Protein AF-A0A852W231-F1 (afdb_monomer)

Structure (mmCIF, N/CA/C/O backbone):
data_AF-A0A852W231-F1
#
_entry.id   AF-A0A852W231-F1
#
loop_
_atom_site.group_PDB
_atom_site.id
_atom_site.type_symbol
_atom_site.label_atom_id
_atom_site.label_alt_id
_atom_site.label_comp_id
_atom_site.label_asym_id
_atom_site.label_entity_id
_atom_site.label_seq_id
_atom_site.pdbx_PDB_ins_code
_atom_site.Cartn_x
_atom_site.Cartn_y
_atom_site.Cartn_z
_atom_site.occupancy
_atom_site.B_iso_or_equiv
_atom_site.auth_seq_id
_atom_site.auth_comp_id
_atom_site.auth_asym_id
_atom_site.auth_atom_id
_atom_site.pdbx_PDB_model_num
ATOM 1 N N . MET A 1 1 ? -2.971 -4.650 -5.775 1.00 85.56 1 MET A N 1
ATOM 2 C CA . MET A 1 1 ? -1.592 -5.021 -6.151 1.00 85.56 1 MET A CA 1
ATOM 3 C C . MET A 1 1 ? -0.880 -3.765 -6.609 1.00 85.56 1 MET A C 1
ATOM 5 O O . MET A 1 1 ? -1.545 -2.924 -7.203 1.00 85.56 1 MET A O 1
ATOM 9 N N . VAL A 1 2 ? 0.403 -3.607 -6.284 1.00 91.44 2 VAL A N 1
ATOM 10 C CA . VAL A 1 2 ? 1.235 -2.490 -6.754 1.00 91.44 2 VAL A CA 1
ATOM 11 C C . VAL A 1 2 ? 2.369 -3.054 -7.603 1.00 91.44 2 VAL A C 1
ATOM 13 O O . VAL A 1 2 ? 2.968 -4.065 -7.239 1.00 91.44 2 VAL A O 1
ATOM 16 N N . GLU A 1 3 ? 2.651 -2.413 -8.732 1.00 93.38 3 GLU A N 1
ATOM 17 C CA . GLU A 1 3 ? 3.610 -2.889 -9.730 1.00 93.38 3 GLU A CA 1
ATOM 18 C C . GLU A 1 3 ? 4.567 -1.770 -10.146 1.00 93.38 3 GLU A C 1
ATOM 20 O O . GLU A 1 3 ? 4.213 -0.590 -10.090 1.00 93.38 3 GLU A O 1
ATOM 25 N N . GLY A 1 4 ? 5.769 -2.147 -10.590 1.00 94.31 4 GLY A N 1
ATOM 26 C CA . GLY A 1 4 ? 6.772 -1.201 -11.080 1.00 94.31 4 GLY A CA 1
ATOM 27 C C . GLY A 1 4 ? 7.524 -0.498 -9.953 1.00 94.31 4 GLY A C 1
ATOM 28 O O . GLY A 1 4 ? 7.857 -1.115 -8.940 1.00 94.31 4 GLY A O 1
ATOM 29 N N . ASP A 1 5 ? 7.822 0.784 -10.136 1.00 95.62 5 ASP A N 1
ATOM 30 C CA . ASP A 1 5 ? 8.637 1.552 -9.197 1.00 95.62 5 ASP A CA 1
ATOM 31 C C . ASP A 1 5 ? 7.774 2.426 -8.286 1.00 95.62 5 ASP A C 1
ATOM 33 O O . ASP A 1 5 ? 6.881 3.155 -8.723 1.00 95.62 5 ASP A O 1
ATOM 37 N N . LEU A 1 6 ? 8.069 2.369 -6.989 1.00 94.12 6 LEU A N 1
ATOM 38 C CA . LEU A 1 6 ? 7.489 3.218 -5.957 1.00 94.12 6 LEU A CA 1
ATOM 39 C C . LEU A 1 6 ? 8.482 4.323 -5.582 1.00 94.12 6 LEU A C 1
ATOM 41 O O . LEU A 1 6 ? 9.240 4.223 -4.609 1.00 94.12 6 LEU A O 1
ATOM 45 N N . ASP A 1 7 ? 8.476 5.392 -6.369 1.00 94.06 7 ASP A N 1
ATOM 46 C CA . AS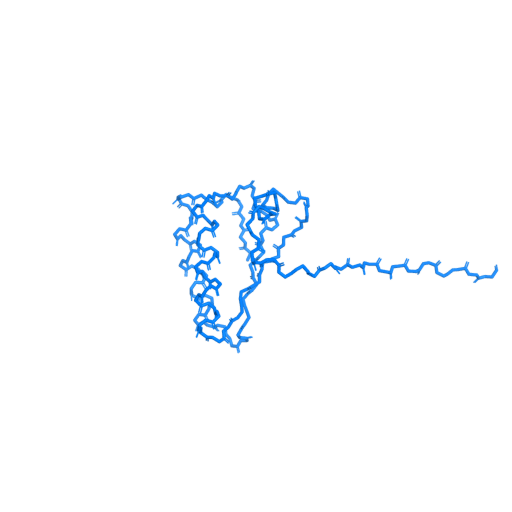P A 1 7 ? 9.334 6.564 -6.223 1.00 94.06 7 ASP A CA 1
ATOM 47 C C . ASP A 1 7 ? 8.526 7.851 -5.985 1.00 94.06 7 ASP A C 1
ATOM 49 O O . ASP A 1 7 ? 7.310 7.827 -5.797 1.00 94.06 7 ASP A O 1
ATOM 53 N N . VAL A 1 8 ? 9.210 8.995 -5.948 1.00 94.25 8 VAL A N 1
ATOM 54 C CA . VAL A 1 8 ? 8.584 10.302 -5.697 1.00 94.25 8 VAL A CA 1
ATOM 55 C C . VAL A 1 8 ? 7.527 10.688 -6.743 1.00 94.25 8 VAL A C 1
ATOM 57 O O . VAL A 1 8 ? 6.615 11.448 -6.433 1.00 94.25 8 VAL A O 1
ATOM 60 N N . SER A 1 9 ? 7.622 10.166 -7.967 1.00 96.06 9 SER A N 1
ATOM 61 C CA . SER A 1 9 ? 6.677 10.431 -9.053 1.00 96.06 9 SER A CA 1
ATOM 62 C C . SER A 1 9 ? 5.432 9.541 -8.992 1.00 96.06 9 SER A C 1
ATOM 64 O O . SER A 1 9 ? 4.363 9.964 -9.431 1.00 96.06 9 SER A O 1
ATOM 66 N N . THR A 1 10 ? 5.532 8.343 -8.405 1.00 95.25 10 THR A N 1
ATOM 67 C CA . THR A 1 10 ? 4.421 7.375 -8.338 1.00 95.25 10 THR A CA 1
ATOM 68 C C . THR A 1 10 ? 3.723 7.333 -6.977 1.00 95.25 10 THR A C 1
ATOM 70 O O . THR A 1 10 ? 2.549 6.957 -6.894 1.00 95.25 10 THR A O 1
ATOM 73 N N . VAL A 1 11 ? 4.392 7.774 -5.905 1.00 94.06 11 VAL A N 1
ATOM 74 C CA . VAL A 1 11 ? 3.898 7.665 -4.520 1.00 94.06 11 VAL A CA 1
ATOM 75 C C . VAL A 1 11 ? 2.547 8.355 -4.291 1.00 94.06 11 VAL A C 1
ATOM 77 O O . VAL A 1 11 ? 1.706 7.818 -3.575 1.00 94.06 11 VAL A O 1
ATOM 80 N N . VAL A 1 12 ? 2.281 9.491 -4.946 1.00 94.19 12 VAL A N 1
ATOM 81 C CA . VAL A 1 12 ? 1.021 10.248 -4.783 1.00 94.19 12 VAL A CA 1
ATOM 82 C C . VAL A 1 12 ? -0.184 9.475 -5.332 1.00 94.19 12 VAL A C 1
ATOM 84 O O . VAL A 1 12 ? -1.255 9.443 -4.717 1.00 94.19 12 VAL A O 1
ATOM 87 N N . ALA A 1 13 ? -0.018 8.813 -6.479 1.00 93.75 13 ALA A N 1
ATOM 88 C CA . ALA A 1 13 ? -1.075 7.997 -7.072 1.00 93.75 13 ALA A CA 1
ATOM 89 C C . ALA A 1 13 ? -1.391 6.776 -6.191 1.00 93.75 13 ALA A C 1
ATOM 91 O O . ALA A 1 13 ? -2.556 6.407 -6.002 1.00 93.75 13 ALA A O 1
ATOM 92 N N . VAL A 1 14 ? -0.352 6.184 -5.601 1.00 93.62 14 VAL A N 1
ATOM 93 C CA . VAL A 1 14 ? -0.479 5.042 -4.689 1.00 93.62 14 VAL A CA 1
ATOM 94 C C . VAL A 1 14 ? -1.155 5.457 -3.384 1.00 93.62 14 VAL A C 1
ATOM 96 O O . VAL A 1 14 ? -2.061 4.754 -2.944 1.00 93.62 14 VAL A O 1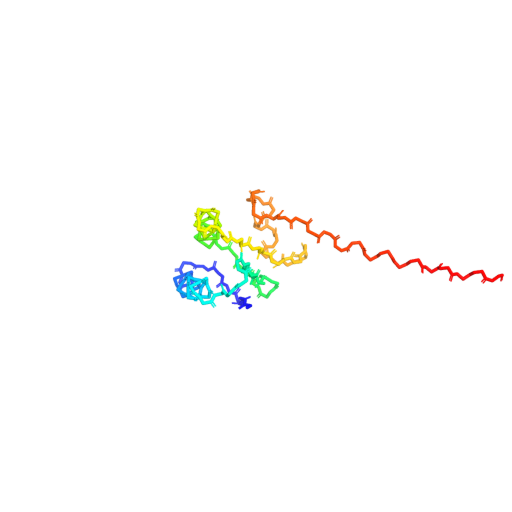
ATOM 99 N N . GLU A 1 15 ? -0.802 6.609 -2.803 1.00 93.50 15 GLU A N 1
ATOM 100 C CA . GLU A 1 15 ? -1.480 7.148 -1.614 1.00 93.50 15 GLU A CA 1
ATOM 101 C C . GLU A 1 15 ? -2.979 7.329 -1.865 1.00 93.50 15 GLU A C 1
ATOM 103 O O . GLU A 1 15 ? -3.806 6.845 -1.093 1.00 93.50 15 GLU A O 1
ATOM 108 N N . THR A 1 16 ? -3.333 7.969 -2.980 1.00 92.62 16 THR A N 1
ATOM 109 C CA . THR A 1 16 ? -4.732 8.226 -3.348 1.00 92.62 16 THR A CA 1
ATOM 110 C C . THR A 1 16 ? -5.526 6.924 -3.469 1.00 92.62 16 THR A C 1
ATOM 112 O O . THR A 1 16 ? -6.643 6.805 -2.956 1.00 92.62 16 THR A O 1
ATOM 115 N N . THR A 1 17 ? -4.927 5.921 -4.112 1.00 91.88 17 THR A N 1
ATOM 116 C CA . THR A 1 17 ? -5.536 4.598 -4.293 1.00 91.88 17 THR A CA 1
ATOM 117 C C . THR A 1 17 ? -5.693 3.876 -2.956 1.00 91.88 17 THR A C 1
ATOM 119 O O . THR A 1 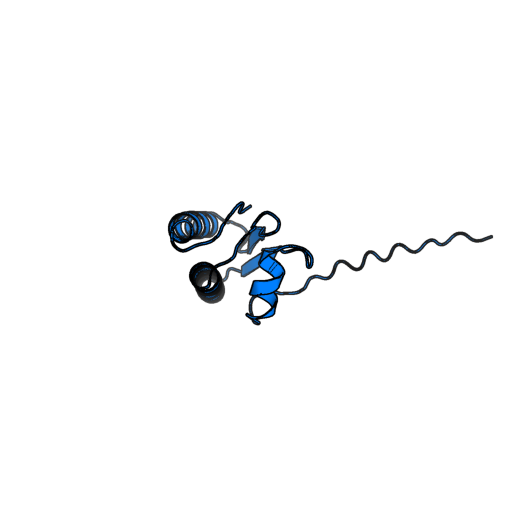17 ? -6.752 3.317 -2.673 1.00 91.88 17 THR A O 1
ATOM 122 N N . LEU A 1 18 ? -4.666 3.923 -2.106 1.00 89.31 18 LEU A N 1
ATOM 123 C CA . LEU A 1 18 ? -4.668 3.287 -0.793 1.00 89.31 18 LEU A CA 1
ATOM 124 C C . LEU A 1 18 ? -5.739 3.885 0.124 1.00 89.31 18 LEU A C 1
ATOM 126 O O . LEU A 1 18 ? -6.511 3.143 0.725 1.00 89.31 18 LEU A O 1
ATOM 130 N N . LEU A 1 19 ? -5.830 5.214 0.198 1.00 86.94 19 LEU A N 1
ATOM 131 C CA . LEU A 1 19 ? -6.837 5.903 1.010 1.00 86.94 19 LEU A CA 1
ATOM 132 C C . LEU A 1 19 ? -8.261 5.617 0.519 1.00 86.94 19 LEU A C 1
ATOM 134 O O . LEU A 1 19 ? -9.166 5.417 1.329 1.00 86.94 19 LEU A O 1
ATOM 138 N N . SER A 1 20 ? -8.454 5.529 -0.798 1.00 87.94 20 SER A N 1
ATOM 139 C CA . SER A 1 20 ? -9.746 5.166 -1.391 1.00 87.94 20 SER A CA 1
ATOM 140 C C . SER A 1 20 ? -10.142 3.720 -1.065 1.00 87.94 20 SER A C 1
ATOM 142 O O . SER A 1 20 ? -11.298 3.446 -0.733 1.00 87.94 20 SER A O 1
ATOM 144 N N . ALA A 1 21 ? -9.182 2.790 -1.101 1.00 85.56 21 ALA A N 1
ATOM 145 C CA . ALA A 1 21 ? -9.399 1.402 -0.699 1.00 85.56 21 ALA A CA 1
ATOM 146 C C . ALA A 1 21 ? -9.759 1.289 0.791 1.00 85.56 21 ALA A C 1
ATOM 148 O O . ALA A 1 21 ? -10.671 0.554 1.154 1.00 85.56 21 ALA A O 1
ATOM 149 N N . VAL A 1 22 ? -9.094 2.060 1.655 1.00 82.62 22 VAL A N 1
ATOM 150 C CA . VAL A 1 22 ? -9.406 2.122 3.091 1.00 82.62 22 VAL A CA 1
ATOM 151 C C . VAL A 1 22 ? -10.828 2.621 3.332 1.00 82.62 22 VAL A C 1
ATOM 153 O O . VAL A 1 22 ? -11.564 2.008 4.099 1.00 82.62 22 VAL A O 1
ATOM 156 N N . ALA A 1 23 ? -11.232 3.705 2.666 1.00 82.25 23 ALA A N 1
ATOM 157 C CA . ALA A 1 23 ? -12.555 4.301 2.853 1.00 82.25 23 ALA A CA 1
ATOM 158 C C . ALA A 1 23 ? -13.711 3.364 2.458 1.00 82.25 23 ALA A C 1
ATOM 160 O O . ALA A 1 23 ? -14.838 3.549 2.912 1.00 82.25 23 ALA A O 1
ATOM 161 N N . THR A 1 24 ? -13.441 2.369 1.611 1.00 81.94 24 THR A N 1
ATOM 162 C CA . THR A 1 24 ? -14.445 1.452 1.053 1.00 81.94 24 THR A CA 1
ATOM 163 C C . THR A 1 24 ? -14.359 0.029 1.616 1.00 81.94 24 THR A C 1
ATOM 165 O O . THR A 1 24 ? -15.246 -0.787 1.360 1.00 81.94 24 THR A O 1
ATOM 168 N N . ALA A 1 25 ? -13.328 -0.294 2.403 1.00 74.69 25 ALA A N 1
ATOM 169 C CA . ALA A 1 25 ? -13.115 -1.637 2.928 1.00 74.69 25 ALA A CA 1
ATOM 170 C C . ALA A 1 25 ? -14.064 -1.958 4.097 1.00 74.69 25 ALA A C 1
ATOM 172 O O . ALA A 1 25 ? -13.887 -1.478 5.213 1.00 74.69 25 ALA A O 1
ATOM 173 N N . ALA A 1 26 ? -15.010 -2.875 3.874 1.00 70.00 26 ALA A N 1
ATOM 174 C CA . ALA A 1 26 ? -15.905 -3.390 4.919 1.00 70.00 26 ALA A CA 1
ATOM 175 C C . ALA A 1 26 ? -15.191 -4.253 5.988 1.00 70.00 26 ALA A C 1
ATOM 177 O O . ALA A 1 26 ? -15.771 -4.562 7.024 1.00 70.00 26 ALA A O 1
ATOM 178 N N . GLY A 1 27 ? -13.948 -4.678 5.725 1.00 66.88 27 GLY A N 1
ATOM 179 C CA . GLY A 1 27 ? -13.243 -5.716 6.486 1.00 66.88 27 GLY A CA 1
ATOM 180 C C . GLY A 1 27 ? -12.142 -5.242 7.437 1.00 66.88 27 GLY A C 1
ATOM 181 O O . GLY A 1 27 ? -11.395 -6.085 7.921 1.00 66.88 27 GLY A O 1
ATOM 182 N N . HIS A 1 28 ? -11.987 -3.935 7.682 1.00 81.50 28 HIS A N 1
ATOM 183 C CA . HIS A 1 28 ? -10.935 -3.364 8.548 1.00 81.50 28 HIS A CA 1
ATOM 184 C C . HIS A 1 28 ? -9.498 -3.855 8.253 1.00 81.50 28 HIS A C 1
ATOM 186 O O . HIS A 1 28 ? -8.607 -3.680 9.079 1.00 81.50 28 HIS A O 1
ATOM 192 N N . LEU A 1 29 ? -9.239 -4.461 7.091 1.00 87.06 29 LE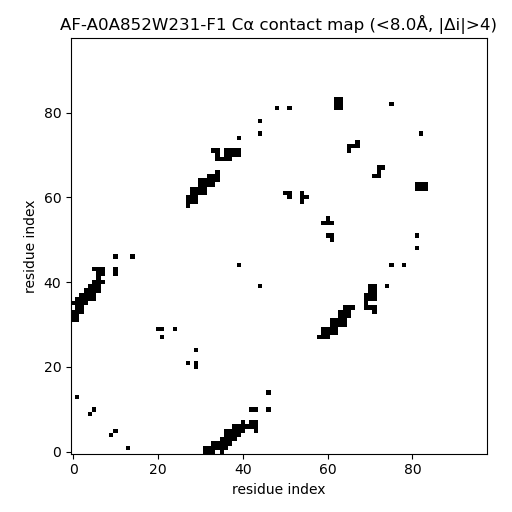U A N 1
ATOM 193 C CA . LEU A 1 29 ? -7.945 -5.009 6.697 1.00 87.06 29 LEU A CA 1
ATOM 194 C C . LEU A 1 29 ? -7.677 -4.671 5.233 1.00 87.06 29 LEU A C 1
ATOM 196 O O . LEU A 1 29 ? -8.452 -5.034 4.351 1.00 87.06 29 LEU A O 1
ATOM 200 N N . VAL A 1 30 ? -6.549 -4.016 4.983 1.00 87.94 30 VAL A N 1
ATOM 201 C CA . VAL A 1 30 ? -6.048 -3.702 3.647 1.00 87.94 30 VAL A CA 1
ATOM 202 C C . VAL A 1 30 ? -4.743 -4.455 3.426 1.00 87.94 30 VAL A C 1
ATOM 204 O O . VAL A 1 30 ? -3.805 -4.344 4.219 1.00 87.94 30 VAL A O 1
ATOM 207 N N . LEU A 1 31 ? -4.690 -5.233 2.345 1.00 89.50 31 LEU A N 1
ATOM 208 C CA . LEU A 1 31 ? -3.499 -5.961 1.917 1.00 89.50 31 LEU A CA 1
ATOM 209 C C . LEU A 1 31 ? -2.850 -5.224 0.745 1.00 89.50 31 LEU A C 1
ATOM 211 O O . LEU A 1 31 ? -3.495 -4.980 -0.276 1.00 89.50 31 LEU A O 1
ATOM 215 N N . VAL A 1 32 ? -1.567 -4.899 0.874 1.00 91.00 32 VAL A N 1
ATOM 216 C CA . VAL A 1 32 ? -0.767 -4.303 -0.200 1.00 91.00 32 VAL A CA 1
ATOM 217 C C . VAL A 1 32 ? 0.268 -5.319 -0.650 1.00 91.00 32 VAL A C 1
ATOM 219 O O . VAL A 1 32 ? 1.208 -5.625 0.078 1.00 91.00 32 VAL A O 1
ATOM 222 N N . ASP A 1 33 ? 0.077 -5.845 -1.855 1.00 92.06 33 ASP A N 1
ATOM 223 C CA . ASP A 1 33 ? 1.042 -6.728 -2.505 1.00 92.06 33 ASP A CA 1
ATOM 224 C C . ASP A 1 33 ? 2.133 -5.914 -3.204 1.00 92.06 33 ASP A C 1
ATOM 226 O O . ASP A 1 33 ? 1.830 -5.093 -4.076 1.00 92.06 33 ASP A O 1
ATOM 230 N N . LEU A 1 34 ? 3.377 -6.148 -2.781 1.00 92.81 34 LEU A N 1
ATOM 231 C CA . LEU A 1 34 ? 4.597 -5.494 -3.243 1.00 92.81 34 LEU A CA 1
ATOM 232 C C . LEU A 1 34 ? 5.511 -6.442 -4.039 1.00 92.81 34 LEU A C 1
ATOM 234 O O . LEU A 1 34 ? 6.640 -6.074 -4.354 1.00 92.81 34 LEU A O 1
ATOM 238 N N . ASN A 1 35 ? 5.068 -7.659 -4.364 1.00 92.56 35 ASN A N 1
ATOM 239 C CA . ASN A 1 35 ? 5.895 -8.656 -5.052 1.00 92.56 35 ASN A CA 1
ATOM 240 C C . ASN A 1 35 ? 6.356 -8.207 -6.443 1.00 92.56 35 ASN A C 1
ATOM 242 O O . ASN A 1 35 ? 7.454 -8.561 -6.872 1.00 92.56 35 ASN A O 1
ATOM 246 N N . ALA A 1 36 ? 5.538 -7.411 -7.131 1.00 94.12 36 ALA A N 1
ATOM 247 C CA . ALA A 1 36 ? 5.841 -6.870 -8.453 1.00 94.12 36 ALA A CA 1
ATOM 248 C C . ALA A 1 36 ? 6.574 -5.514 -8.409 1.00 94.12 36 ALA A C 1
ATOM 250 O O . ALA A 1 36 ? 6.898 -4.960 -9.464 1.00 94.12 36 ALA A O 1
ATOM 251 N N . VAL A 1 37 ? 6.865 -4.983 -7.215 1.00 94.50 37 VAL A N 1
ATOM 252 C CA . VAL A 1 37 ? 7.584 -3.716 -7.052 1.00 94.50 37 VAL A CA 1
ATOM 253 C C . VAL A 1 37 ? 9.085 -3.931 -7.245 1.00 94.50 37 VAL A C 1
ATOM 255 O O . VAL A 1 37 ? 9.716 -4.707 -6.521 1.00 94.50 37 VAL A O 1
ATOM 258 N N . GLN A 1 38 ? 9.667 -3.218 -8.209 1.00 93.38 38 GLN A N 1
ATOM 259 C CA . GLN A 1 38 ? 11.082 -3.341 -8.579 1.00 93.38 38 GLN A CA 1
ATOM 260 C C . GLN A 1 38 ? 11.976 -2.367 -7.805 1.00 93.38 38 GLN A C 1
ATOM 262 O O . GLN A 1 38 ? 13.137 -2.675 -7.520 1.00 93.38 38 GLN A O 1
ATOM 267 N N . PHE A 1 39 ? 11.418 -1.236 -7.378 1.00 92.44 39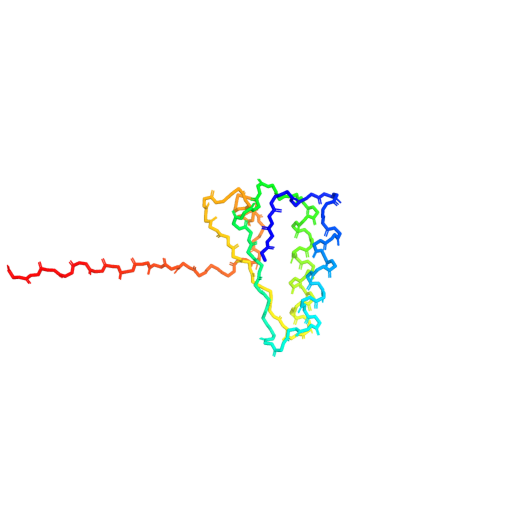 PHE A N 1
ATOM 268 C CA . PHE A 1 39 ? 12.109 -0.237 -6.577 1.00 92.44 39 PHE A CA 1
ATOM 269 C C . PHE A 1 39 ? 11.188 0.366 -5.515 1.00 92.44 39 PHE A C 1
ATOM 271 O O . PHE A 1 39 ? 10.038 0.697 -5.787 1.00 92.44 39 PHE A O 1
ATOM 278 N N . LEU A 1 40 ? 11.712 0.538 -4.297 1.00 92.69 40 LEU A N 1
ATOM 279 C CA . LEU A 1 40 ? 11.010 1.177 -3.184 1.00 92.69 40 LEU A CA 1
ATOM 280 C C . LEU A 1 40 ? 11.872 2.316 -2.630 1.00 92.69 40 LEU A C 1
ATOM 282 O O . LEU A 1 40 ? 12.885 2.072 -1.968 1.00 92.69 40 LEU A O 1
ATOM 286 N N . SER A 1 41 ? 11.463 3.552 -2.909 1.00 92.62 41 SER A N 1
ATOM 287 C CA . SER A 1 41 ? 12.104 4.770 -2.406 1.00 92.62 41 SER A CA 1
ATOM 288 C C . SER A 1 41 ? 11.825 5.016 -0.919 1.00 92.62 41 SER A C 1
ATOM 290 O O . SER A 1 41 ? 10.919 4.435 -0.320 1.00 92.62 41 SER A O 1
ATOM 292 N N . THR A 1 42 ? 12.565 5.948 -0.315 1.00 91.19 42 THR A N 1
ATOM 293 C CA . THR A 1 42 ? 12.299 6.424 1.052 1.00 91.19 42 THR A CA 1
ATOM 294 C C . THR A 1 42 ? 10.938 7.110 1.180 1.00 91.19 42 THR A C 1
ATOM 296 O O . THR A 1 42 ? 10.273 6.933 2.197 1.00 91.19 42 THR A O 1
ATOM 299 N N . SER A 1 43 ? 10.487 7.834 0.151 1.00 92.94 43 SER A N 1
ATOM 300 C CA . SER A 1 43 ? 9.153 8.447 0.113 1.00 92.94 43 SER A CA 1
ATOM 301 C C . SER A 1 43 ? 8.046 7.395 0.150 1.00 92.94 43 SER A C 1
ATOM 303 O O . SER A 1 43 ? 7.077 7.546 0.887 1.00 92.94 43 SER A O 1
ATOM 305 N N . ALA A 1 44 ? 8.213 6.293 -0.583 1.00 92.75 44 ALA A N 1
ATOM 306 C CA . ALA A 1 44 ? 7.260 5.190 -0.548 1.00 92.75 44 ALA A CA 1
ATOM 307 C C . ALA A 1 44 ? 7.243 4.475 0.809 1.00 92.75 44 ALA A C 1
ATOM 309 O O . ALA A 1 44 ? 6.180 4.131 1.316 1.00 92.75 44 ALA A O 1
ATOM 310 N N . VAL A 1 45 ? 8.407 4.295 1.437 1.00 91.06 45 VAL A N 1
ATOM 311 C CA . VAL A 1 45 ? 8.486 3.774 2.809 1.00 91.06 45 VAL A CA 1
ATOM 312 C C . VAL A 1 45 ? 7.742 4.684 3.792 1.00 91.06 45 VAL A C 1
ATOM 314 O O . VAL A 1 45 ? 6.974 4.179 4.609 1.00 91.06 45 VAL A O 1
ATOM 317 N N . ALA A 1 46 ? 7.949 6.002 3.713 1.00 91.19 46 ALA A N 1
ATOM 318 C CA . ALA A 1 46 ? 7.263 6.970 4.568 1.00 91.19 46 ALA A CA 1
ATOM 319 C C . ALA A 1 46 ? 5.740 6.891 4.394 1.00 91.19 46 ALA A C 1
ATOM 321 O O . ALA A 1 46 ? 5.025 6.772 5.384 1.00 91.19 46 ALA A O 1
ATOM 322 N N . LEU A 1 47 ? 5.259 6.818 3.148 1.00 91.50 47 LEU A N 1
ATOM 323 C CA . LEU A 1 47 ? 3.839 6.615 2.856 1.00 91.50 47 LEU A CA 1
ATOM 324 C C . LEU A 1 47 ? 3.279 5.358 3.541 1.00 91.50 47 LEU A C 1
ATOM 326 O O . LEU A 1 47 ? 2.207 5.409 4.141 1.00 91.50 47 LEU A O 1
ATOM 330 N N . LEU A 1 48 ? 3.977 4.221 3.451 1.00 90.44 48 LEU A N 1
ATOM 331 C CA . LEU A 1 48 ? 3.511 2.965 4.051 1.00 90.44 48 LEU A CA 1
ATOM 332 C C . LEU A 1 48 ? 3.469 3.037 5.586 1.00 90.44 48 LEU A C 1
ATOM 334 O O . LEU A 1 48 ? 2.553 2.483 6.196 1.00 90.44 48 LEU A O 1
ATOM 338 N N . LEU A 1 49 ? 4.430 3.729 6.207 1.00 88.69 49 LEU A N 1
ATOM 339 C CA . LEU A 1 49 ? 4.449 3.974 7.653 1.00 88.69 49 LEU A CA 1
ATOM 340 C C . LEU A 1 49 ? 3.294 4.884 8.081 1.00 88.69 49 LEU A C 1
ATOM 342 O O . LEU A 1 49 ? 2.587 4.564 9.035 1.00 88.69 49 LEU A O 1
ATOM 346 N N . ASP A 1 50 ? 3.063 5.974 7.351 1.00 89.75 50 ASP A N 1
ATOM 347 C CA . ASP A 1 50 ? 1.969 6.906 7.625 1.00 89.75 50 ASP A CA 1
ATOM 348 C C . ASP A 1 50 ? 0.607 6.233 7.450 1.00 89.75 50 ASP A C 1
ATOM 350 O O . ASP A 1 50 ? -0.302 6.419 8.263 1.00 89.75 50 ASP A O 1
ATOM 354 N N . ALA A 1 51 ? 0.463 5.403 6.417 1.00 89.00 51 ALA A N 1
ATOM 355 C CA . ALA A 1 51 ? -0.750 4.640 6.183 1.00 89.00 51 ALA A CA 1
ATOM 356 C C . ALA A 1 51 ? -1.020 3.631 7.306 1.00 89.00 51 ALA A C 1
ATOM 358 O O . ALA A 1 51 ? -2.157 3.531 7.756 1.00 89.00 51 ALA A O 1
ATOM 359 N N . GLU A 1 52 ? -0.008 2.919 7.809 1.00 87.44 52 GLU A N 1
ATOM 360 C CA . GLU A 1 52 ? -0.189 2.013 8.950 1.00 87.44 52 GLU A CA 1
ATOM 361 C C . GLU A 1 52 ? -0.491 2.764 10.251 1.00 87.44 52 GLU A C 1
ATOM 363 O O . GLU A 1 52 ? -1.358 2.339 11.017 1.00 87.44 52 GLU A O 1
ATOM 368 N N . ALA A 1 53 ? 0.135 3.919 10.481 1.00 87.00 53 ALA A N 1
ATOM 369 C CA . ALA A 1 53 ? -0.191 4.757 11.627 1.00 87.00 53 ALA A CA 1
ATOM 370 C C . ALA A 1 53 ? -1.655 5.224 11.568 1.00 87.00 53 ALA A C 1
ATOM 372 O O . ALA A 1 53 ? -2.377 5.117 12.564 1.00 87.00 53 ALA A O 1
ATOM 373 N N . ARG A 1 54 ? -2.125 5.682 10.398 1.00 86.00 54 ARG A N 1
ATOM 374 C CA . ARG A 1 54 ? -3.540 6.020 10.159 1.00 86.00 54 ARG A CA 1
ATOM 375 C C . ARG A 1 54 ? -4.444 4.798 10.349 1.00 86.00 54 ARG A C 1
ATOM 377 O O . ARG A 1 54 ? -5.518 4.942 10.931 1.00 86.00 54 ARG A O 1
ATOM 384 N N . ALA A 1 55 ? -3.987 3.611 9.946 1.00 85.00 55 ALA A N 1
ATOM 385 C CA . ALA A 1 55 ? -4.686 2.346 10.158 1.00 85.00 55 ALA A CA 1
ATOM 386 C C . ALA A 1 55 ? -4.985 2.090 11.619 1.00 85.00 55 ALA A C 1
ATOM 388 O O . ALA A 1 55 ? -6.142 1.967 12.028 1.00 85.00 55 ALA A O 1
ATOM 389 N N . ARG A 1 56 ? -3.922 2.118 12.415 1.00 83.56 56 ARG A N 1
ATOM 390 C CA . ARG A 1 56 ? -3.977 1.848 13.841 1.00 83.56 56 ARG A CA 1
ATOM 391 C C . ARG A 1 56 ? -4.910 2.810 14.574 1.00 83.56 56 ARG A C 1
ATOM 393 O O . ARG A 1 56 ? -5.654 2.378 15.447 1.00 83.56 56 ARG A O 1
ATOM 400 N N . HIS A 1 57 ? -4.903 4.090 14.197 1.00 85.25 57 HIS A N 1
ATOM 401 C CA . HIS A 1 57 ? -5.807 5.091 14.774 1.00 85.25 57 HIS A CA 1
ATOM 402 C C . HIS A 1 57 ? -7.258 4.927 14.304 1.00 85.25 57 HIS A C 1
ATOM 404 O O . HIS A 1 57 ? -8.179 5.215 15.062 1.00 85.25 57 HIS A O 1
ATOM 410 N N . GLY A 1 58 ? -7.472 4.465 13.071 1.00 83.50 58 GLY A N 1
ATOM 411 C CA . GLY A 1 58 ? -8.796 4.293 12.473 1.00 83.50 58 GLY A CA 1
ATOM 412 C C . GLY A 1 58 ? -9.469 2.949 12.758 1.00 83.50 58 GLY A C 1
ATOM 413 O O . GLY A 1 58 ? -10.543 2.697 12.218 1.00 83.50 58 GLY A O 1
ATOM 414 N N . GLY A 1 59 ? -8.852 2.068 13.552 1.00 84.75 59 GLY A N 1
ATOM 415 C CA . GLY A 1 59 ? -9.393 0.733 13.831 1.00 84.75 59 GLY A CA 1
ATOM 416 C C . GLY A 1 59 ? -9.339 -0.218 12.631 1.00 84.75 59 GLY A C 1
ATOM 417 O O . GLY A 1 59 ? -10.125 -1.161 12.560 1.00 84.75 59 GLY A O 1
ATOM 418 N N . TRP A 1 60 ? -8.434 0.021 11.680 1.00 87.12 60 TRP A N 1
ATOM 419 C CA . TRP A 1 60 ? -8.143 -0.892 10.577 1.00 87.12 60 TRP A CA 1
ATOM 420 C C . TRP A 1 60 ? -6.671 -1.316 10.590 1.00 87.12 60 TRP A C 1
ATOM 422 O O . TRP A 1 60 ? -5.838 -0.793 11.324 1.00 87.12 60 TRP A O 1
ATOM 432 N N . SER A 1 61 ? -6.349 -2.342 9.816 1.00 87.25 61 SER A N 1
ATOM 433 C CA . SER A 1 61 ? -5.020 -2.929 9.709 1.00 87.25 61 SER A CA 1
ATOM 434 C C . SER A 1 61 ? -4.515 -2.800 8.282 1.00 87.25 61 SER A C 1
ATOM 436 O O . SER A 1 61 ? -5.219 -3.144 7.336 1.00 87.25 61 SER A O 1
ATOM 438 N N . LEU A 1 62 ? -3.268 -2.366 8.128 1.00 87.44 62 LEU A N 1
ATOM 439 C CA . LEU A 1 62 ? -2.529 -2.457 6.875 1.00 87.44 62 LEU A CA 1
ATOM 440 C C . LEU A 1 62 ? -1.554 -3.631 6.971 1.00 87.44 62 LEU A C 1
ATOM 442 O O . LEU A 1 62 ? -0.835 -3.759 7.964 1.00 87.44 62 LEU A O 1
ATOM 446 N N . ARG A 1 63 ? -1.514 -4.497 5.958 1.00 88.75 63 ARG A N 1
ATOM 447 C CA . ARG A 1 63 ? -0.515 -5.569 5.862 1.00 88.75 63 ARG A CA 1
ATOM 448 C C . ARG A 1 63 ? 0.159 -5.539 4.507 1.00 88.75 63 ARG A 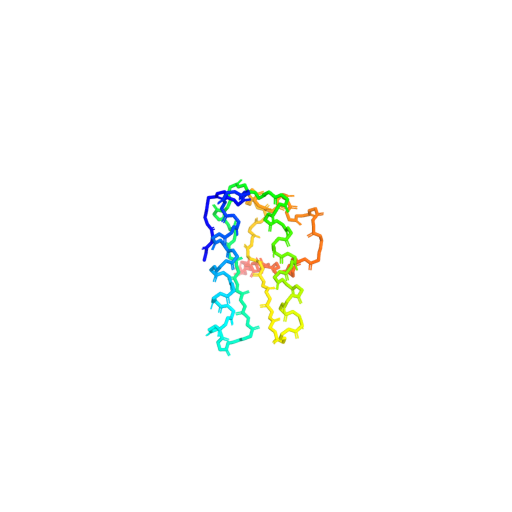C 1
ATOM 450 O O . ARG A 1 63 ? -0.493 -5.362 3.482 1.00 88.75 63 ARG A O 1
ATOM 457 N N . LEU A 1 64 ? 1.467 -5.748 4.528 1.00 88.94 64 LEU A N 1
ATOM 458 C CA . LEU A 1 64 ? 2.288 -5.820 3.331 1.00 88.94 64 LEU A CA 1
ATOM 459 C C . LEU A 1 64 ? 2.539 -7.288 2.989 1.00 88.94 64 LEU A C 1
ATOM 461 O O . LEU A 1 64 ? 2.968 -8.057 3.8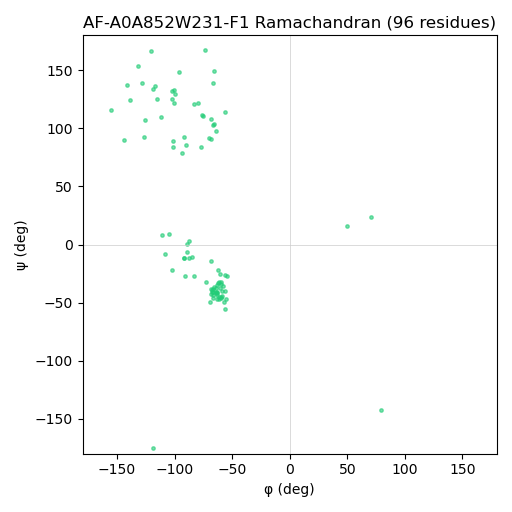51 1.00 88.94 64 LEU A O 1
ATOM 465 N N . ILE A 1 65 ? 2.287 -7.660 1.739 1.00 90.62 65 ILE A N 1
ATOM 466 C CA . ILE A 1 65 ? 2.669 -8.954 1.177 1.00 90.62 65 ILE A CA 1
ATOM 467 C C . ILE A 1 65 ? 3.935 -8.718 0.362 1.00 90.62 65 ILE A C 1
ATOM 469 O O . ILE A 1 65 ? 3.965 -7.871 -0.529 1.00 90.62 65 ILE A O 1
ATOM 473 N N . CYS A 1 66 ? 5.001 -9.427 0.720 1.00 89.06 66 CYS A N 1
ATOM 474 C CA . CYS A 1 66 ? 6.309 -9.255 0.110 1.00 89.06 66 CYS A CA 1
ATOM 475 C C . CYS A 1 66 ? 7.122 -10.546 0.265 1.00 89.06 66 CYS A C 1
ATOM 477 O O . CYS A 1 66 ? 7.436 -10.953 1.385 1.00 89.06 66 CYS A O 1
ATOM 479 N N . ASP A 1 67 ? 7.453 -11.187 -0.852 1.00 89.06 67 ASP A N 1
ATOM 480 C CA . ASP A 1 67 ? 8.351 -12.335 -0.920 1.00 89.06 67 ASP A CA 1
ATOM 481 C C . ASP A 1 67 ? 9.768 -11.889 -0.549 1.00 89.06 67 ASP A C 1
ATOM 483 O O . ASP A 1 67 ? 10.238 -10.830 -0.976 1.00 89.06 67 ASP A O 1
ATOM 487 N N . GLU A 1 68 ? 10.476 -12.713 0.221 1.00 84.31 68 GLU A N 1
ATOM 488 C CA . GLU A 1 68 ? 11.849 -12.460 0.651 1.00 84.31 68 GLU A CA 1
ATOM 489 C C . GLU A 1 68 ? 12.838 -12.188 -0.487 1.00 84.31 68 GLU A C 1
ATOM 491 O O . GLU A 1 68 ? 13.852 -11.520 -0.256 1.00 84.31 68 GLU A O 1
ATOM 496 N N . ARG A 1 69 ? 12.566 -12.718 -1.682 1.00 86.94 69 ARG A N 1
ATOM 497 C CA . ARG A 1 69 ? 13.386 -12.564 -2.888 1.00 86.94 69 ARG A CA 1
ATOM 498 C C . ARG A 1 69 ? 13.028 -11.321 -3.699 1.00 86.94 69 ARG A C 1
ATOM 500 O O . ARG A 1 69 ? 13.797 -10.964 -4.591 1.00 86.94 69 ARG A O 1
ATOM 507 N N . SER A 1 70 ? 11.909 -10.659 -3.403 1.00 88.56 70 SER A N 1
ATOM 508 C CA . SER A 1 70 ? 11.499 -9.451 -4.121 1.00 88.56 70 SER A CA 1
ATOM 509 C C . SER A 1 70 ? 12.485 -8.292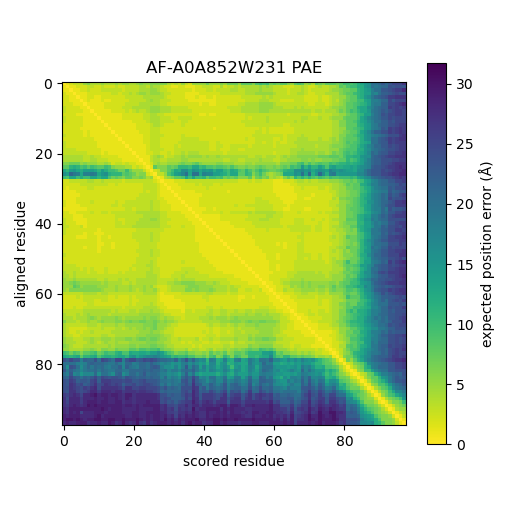 -3.883 1.00 88.56 70 SER A C 1
ATOM 511 O O . SER A 1 70 ? 13.080 -8.182 -2.801 1.00 88.56 70 SER A O 1
ATOM 513 N N . PRO A 1 71 ? 12.668 -7.384 -4.859 1.00 89.00 71 PRO A N 1
ATOM 514 C CA . PRO A 1 71 ? 13.495 -6.192 -4.670 1.00 89.00 71 PRO A CA 1
ATOM 515 C C . PRO A 1 71 ? 13.035 -5.332 -3.483 1.00 89.00 71 PRO A C 1
ATOM 517 O O . PRO A 1 71 ? 13.866 -4.883 -2.687 1.00 89.00 71 PRO A O 1
ATOM 520 N N . ALA A 1 72 ? 11.718 -5.184 -3.304 1.00 87.31 72 ALA A N 1
ATOM 521 C CA . ALA A 1 72 ? 11.110 -4.431 -2.208 1.00 87.31 72 ALA A CA 1
ATOM 522 C C . ALA A 1 72 ? 11.476 -4.978 -0.814 1.00 87.31 72 ALA A C 1
ATOM 524 O O . ALA A 1 72 ? 11.689 -4.195 0.119 1.00 87.31 72 ALA A O 1
ATOM 525 N N . ALA A 1 73 ? 11.643 -6.300 -0.664 1.00 86.00 73 ALA A N 1
ATOM 526 C CA . ALA A 1 73 ? 12.000 -6.914 0.616 1.00 86.00 73 ALA A CA 1
ATOM 527 C C . ALA A 1 73 ? 13.335 -6.399 1.168 1.00 86.00 73 ALA A C 1
ATOM 529 O O . ALA A 1 73 ? 13.500 -6.287 2.384 1.00 86.00 73 ALA A O 1
ATOM 530 N N . ARG A 1 74 ? 14.293 -6.046 0.301 1.00 83.62 74 ARG A N 1
ATOM 531 C CA . ARG A 1 74 ? 15.601 -5.518 0.728 1.00 83.62 74 ARG A CA 1
ATOM 532 C C . ARG A 1 74 ? 15.458 -4.193 1.466 1.00 83.62 74 ARG A C 1
ATOM 534 O O . ARG A 1 74 ? 16.100 -4.002 2.500 1.00 83.62 74 ARG A O 1
ATOM 541 N N . THR A 1 75 ? 14.611 -3.308 0.948 1.00 85.31 75 THR A N 1
ATOM 542 C CA . THR A 1 75 ? 14.312 -2.022 1.580 1.00 85.31 75 THR A CA 1
ATOM 543 C C . THR A 1 75 ? 13.512 -2.248 2.857 1.00 85.31 75 THR A C 1
ATOM 545 O O . THR A 1 75 ? 13.932 -1.788 3.914 1.00 85.31 75 THR A O 1
ATOM 548 N N . LEU A 1 76 ? 12.438 -3.043 2.808 1.00 83.06 76 LEU A N 1
ATOM 549 C CA . LEU A 1 76 ? 11.563 -3.288 3.962 1.00 83.06 76 LEU A CA 1
ATOM 550 C C . LEU A 1 76 ? 12.268 -3.971 5.142 1.00 83.06 76 LEU A C 1
ATOM 552 O O . LEU A 1 76 ? 11.976 -3.651 6.289 1.00 83.06 76 LEU A O 1
ATOM 556 N N . ARG A 1 77 ? 13.258 -4.845 4.905 1.00 77.31 77 ARG A N 1
ATOM 557 C CA . ARG A 1 77 ? 14.075 -5.452 5.979 1.00 77.31 77 ARG A CA 1
ATOM 558 C C . ARG A 1 77 ? 14.763 -4.413 6.869 1.00 77.31 77 ARG A C 1
ATOM 560 O O . ARG A 1 77 ? 15.066 -4.714 8.020 1.00 77.31 77 ARG A O 1
ATOM 567 N N . ARG A 1 78 ? 15.030 -3.216 6.342 1.00 73.81 78 ARG A N 1
ATOM 568 C CA . ARG A 1 78 ? 15.688 -2.123 7.070 1.00 73.81 78 ARG A CA 1
ATOM 569 C C . ARG A 1 78 ? 14.700 -1.220 7.813 1.00 73.81 78 ARG A C 1
ATOM 571 O O . ARG A 1 78 ? 15.143 -0.366 8.573 1.00 73.81 78 ARG A O 1
ATOM 578 N N . VAL A 1 79 ? 13.390 -1.411 7.626 1.00 67.88 79 VAL A N 1
ATOM 579 C CA . VAL A 1 79 ? 12.335 -0.543 8.169 1.00 67.88 79 VAL A CA 1
ATOM 580 C C . VAL A 1 79 ? 11.331 -1.395 8.955 1.00 67.88 79 VAL A C 1
ATOM 582 O O . VAL A 1 79 ? 10.420 -2.010 8.412 1.00 67.88 79 VAL A O 1
ATOM 585 N N . VAL A 1 80 ? 11.578 -1.509 10.261 1.00 56.41 80 VAL A N 1
ATOM 586 C CA . VAL A 1 80 ? 11.238 -2.695 11.066 1.00 56.41 80 VAL A CA 1
ATOM 587 C C . VAL A 1 80 ? 9.808 -2.819 11.646 1.00 56.41 80 VAL A C 1
ATOM 589 O O . VAL A 1 80 ? 9.500 -3.939 12.038 1.00 56.41 80 VAL A O 1
ATOM 592 N N . PRO A 1 81 ? 8.857 -1.857 11.676 1.00 56.97 81 PRO A N 1
ATOM 593 C CA . PRO A 1 81 ? 7.575 -2.166 12.325 1.00 56.97 81 PRO A CA 1
ATOM 594 C C . PRO A 1 81 ? 6.466 -2.731 11.417 1.00 56.97 81 PRO A C 1
ATOM 596 O O . PRO A 1 81 ? 5.475 -3.217 11.947 1.00 56.97 81 PRO A O 1
ATOM 599 N N . LEU A 1 82 ? 6.580 -2.712 10.081 1.00 53.25 82 LEU A N 1
ATOM 600 C CA . LEU A 1 82 ? 5.420 -2.984 9.201 1.00 53.25 82 LEU A CA 1
ATOM 601 C C . LEU A 1 82 ? 5.220 -4.446 8.779 1.00 53.25 82 LEU A C 1
ATOM 603 O O . LEU A 1 82 ? 4.177 -4.794 8.224 1.00 53.25 82 LEU A O 1
ATOM 607 N N . VAL A 1 83 ? 6.200 -5.320 9.013 1.00 50.69 83 VAL A N 1
ATOM 608 C CA . VAL A 1 83 ? 6.143 -6.700 8.517 1.00 50.69 83 VAL A CA 1
ATOM 609 C C . VAL A 1 83 ? 5.738 -7.631 9.649 1.00 50.69 83 VAL A C 1
ATOM 611 O O . VAL A 1 83 ? 6.576 -8.217 10.334 1.00 50.69 83 VAL A O 1
ATOM 614 N N . HIS A 1 84 ? 4.434 -7.829 9.820 1.00 48.53 84 HIS A N 1
ATOM 615 C CA . HIS A 1 84 ? 3.974 -9.064 10.439 1.00 48.53 84 HIS A CA 1
ATOM 616 C C . HIS A 1 84 ? 4.358 -10.225 9.518 1.00 48.53 84 HIS A C 1
ATOM 618 O O . HIS A 1 84 ? 3.688 -10.496 8.526 1.00 48.53 84 HIS A O 1
ATOM 624 N N . ARG A 1 85 ? 5.482 -10.875 9.834 1.00 47.25 85 ARG A N 1
ATOM 625 C CA . ARG A 1 85 ? 5.972 -12.049 9.112 1.00 47.25 85 ARG A CA 1
ATOM 626 C C . ARG A 1 85 ? 5.003 -13.206 9.323 1.00 47.25 85 ARG A C 1
ATOM 628 O O . ARG A 1 85 ? 5.036 -13.856 10.362 1.00 47.25 85 ARG A O 1
ATOM 635 N N . THR A 1 86 ? 4.174 -13.504 8.334 1.00 42.47 86 THR A N 1
ATOM 636 C CA . THR A 1 86 ? 3.582 -14.836 8.205 1.00 42.47 86 THR A CA 1
ATOM 637 C C . THR A 1 86 ? 4.501 -15.657 7.318 1.00 42.47 86 THR A C 1
ATOM 639 O O . THR A 1 86 ? 4.405 -15.616 6.096 1.00 42.47 86 THR A O 1
ATOM 642 N N . SER A 1 87 ? 5.438 -16.376 7.939 1.00 44.50 87 SER A N 1
ATOM 643 C CA . SER A 1 87 ? 6.145 -17.457 7.260 1.00 44.50 87 SER A CA 1
ATOM 644 C C . SER A 1 87 ? 5.141 -18.577 7.009 1.00 44.50 87 SER A C 1
ATOM 646 O O . SER A 1 87 ? 4.750 -19.275 7.948 1.00 44.50 87 SER A O 1
ATOM 648 N N . THR A 1 88 ? 4.722 -18.782 5.767 1.00 40.91 88 THR A N 1
ATOM 649 C CA . THR A 1 88 ? 4.171 -20.077 5.374 1.00 40.91 88 THR A CA 1
ATOM 650 C C . THR A 1 88 ? 5.332 -21.064 5.361 1.00 40.91 88 THR A C 1
ATOM 652 O O . THR A 1 88 ? 6.057 -21.189 4.377 1.00 40.91 88 THR A O 1
ATOM 655 N N . ARG A 1 89 ? 5.553 -21.734 6.498 1.00 36.97 89 ARG A N 1
ATOM 656 C CA . ARG A 1 89 ? 6.251 -23.018 6.511 1.00 36.97 89 ARG A CA 1
ATOM 657 C C . ARG A 1 89 ? 5.337 -23.985 5.765 1.00 36.97 89 ARG A C 1
ATOM 659 O O . ARG A 1 89 ? 4.321 -24.403 6.308 1.00 36.97 89 ARG A O 1
ATOM 666 N N . THR A 1 90 ? 5.676 -24.294 4.520 1.00 41.84 90 THR A N 1
ATOM 667 C CA . THR A 1 90 ? 5.159 -25.482 3.846 1.00 41.84 90 THR A CA 1
ATOM 668 C C . THR A 1 90 ? 5.774 -26.678 4.560 1.00 41.84 90 THR A C 1
ATOM 670 O O . THR A 1 90 ? 6.891 -27.085 4.255 1.00 41.84 90 THR A O 1
ATOM 673 N N . ASP A 1 91 ? 5.082 -27.171 5.584 1.00 42.97 91 ASP A N 1
ATOM 674 C CA . ASP A 1 91 ? 5.341 -28.486 6.155 1.00 42.97 91 ASP A CA 1
ATOM 675 C C . ASP A 1 91 ? 4.716 -29.503 5.196 1.00 42.97 91 ASP A C 1
ATOM 677 O O . ASP A 1 91 ? 3.540 -29.847 5.279 1.00 42.97 91 ASP A O 1
ATOM 681 N N . GLY A 1 92 ? 5.482 -29.848 4.164 1.00 37.78 92 GLY A N 1
ATOM 682 C CA . GLY A 1 92 ? 5.190 -30.959 3.273 1.00 37.78 92 GLY A CA 1
ATOM 683 C C . GLY A 1 92 ? 5.932 -32.178 3.787 1.00 37.78 92 GLY A C 1
ATOM 684 O O . GLY A 1 92 ? 7.003 -32.500 3.279 1.00 37.78 92 GLY A O 1
ATOM 685 N N . ALA A 1 93 ? 5.374 -32.812 4.815 1.00 43.19 93 ALA A N 1
ATOM 686 C CA . ALA A 1 93 ? 5.718 -34.169 5.196 1.00 43.19 93 ALA A CA 1
ATOM 687 C C . ALA A 1 93 ? 5.509 -35.082 3.978 1.00 43.19 93 ALA A C 1
ATOM 689 O O . ALA A 1 93 ? 4.384 -35.255 3.511 1.00 43.19 93 ALA A O 1
ATOM 690 N N . HIS A 1 94 ? 6.595 -35.644 3.453 1.00 42.25 94 HIS A N 1
ATOM 691 C CA . HIS A 1 94 ? 6.518 -36.869 2.673 1.00 42.25 94 HIS A CA 1
ATOM 692 C C . HIS A 1 94 ? 6.691 -38.016 3.666 1.00 42.25 94 HIS A C 1
ATOM 694 O O . HIS A 1 94 ? 7.803 -38.440 3.976 1.00 42.25 94 HIS A O 1
ATOM 700 N N . ASP A 1 95 ? 5.558 -38.390 4.254 1.00 45.44 95 ASP A N 1
ATOM 701 C CA . ASP A 1 95 ? 5.337 -39.708 4.825 1.00 45.44 95 ASP A CA 1
ATOM 702 C C . ASP A 1 95 ? 5.125 -40.655 3.640 1.00 45.44 95 ASP A C 1
ATOM 704 O O . ASP A 1 95 ? 4.151 -40.513 2.903 1.00 45.44 95 ASP A O 1
ATOM 708 N N . ASP A 1 96 ? 6.087 -41.539 3.409 1.00 39.28 96 ASP A N 1
ATOM 709 C CA . ASP A 1 96 ? 5.878 -42.765 2.645 1.00 39.28 96 ASP A CA 1
ATOM 710 C C . ASP A 1 96 ? 6.739 -43.850 3.304 1.00 39.28 96 ASP A C 1
ATOM 712 O O . ASP A 1 96 ? 7.928 -44.025 3.027 1.00 39.28 96 ASP A O 1
ATOM 716 N N . ALA A 1 97 ? 6.114 -44.521 4.268 1.00 43.59 97 ALA A N 1
ATOM 717 C CA . ALA A 1 97 ? 6.380 -45.911 4.617 1.00 43.59 97 ALA A CA 1
ATOM 718 C C . ALA A 1 97 ? 5.330 -46.764 3.869 1.00 43.59 97 ALA A C 1
ATOM 720 O O . ALA A 1 97 ? 4.211 -46.284 3.661 1.00 43.59 97 ALA A O 1
ATOM 721 N N . PRO A 1 98 ? 5.636 -48.008 3.460 1.00 58.19 98 PRO A N 1
ATOM 722 C CA . PRO A 1 98 ? 6.225 -49.037 4.322 1.00 58.19 98 PRO A CA 1
ATOM 723 C C . PRO A 1 98 ? 7.541 -49.660 3.836 1.00 58.19 98 PRO A C 1
ATOM 725 O O . PRO A 1 98 ? 7.788 -49.714 2.611 1.00 58.19 98 PRO A O 1
#

Nearest PDB structures (foldseek):
  1vc1-assembly1_B  TM=8.792E-01  e=2.051E-03  Thermotoga maritima
  1th8-assembly1_B  TM=7.881E-01  e=1.205E-03  Geobacillus stearothermophilus
  1til-assembly1_B  TM=7.796E-01  e=1.509E-02  Geobacillus stearothermophilus
  1t6r-assembly1_A  TM=6.902E-01  e=1.012E-02  Thermotoga maritima
  1sbo-assembly1_A  TM=8.306E-01  e=6.517E-02  Thermotoga maritima

Secondary structure (DSSP, 8-state):
--EEEESTTTHHHHHHHHHHHHHH-TTSEEEEE-TEEEEE-HHHHHHHHHHHHHHHHTT-EEEEE--TTSHHHHHHTTSTTS----------------

Radius of gyration: 15.92 Å; Cα contacts (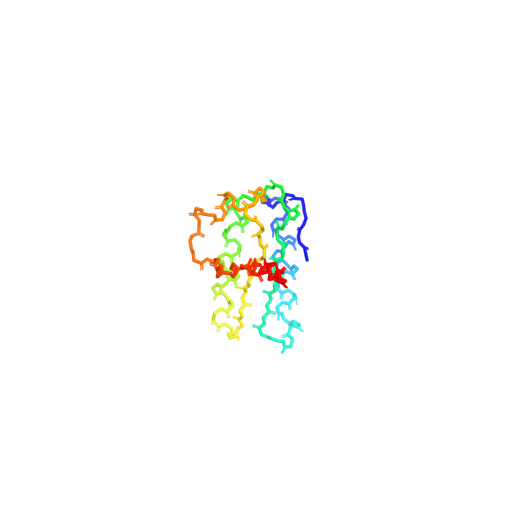8 Å, |Δi|>4): 117; chains: 1; bounding box: 32×60×26 Å

Solvent-accessible surface area (backbone atoms only — not comparable to full-atom values): 5885 Å² total; per-residue (Å²): 119,45,69,46,61,32,32,85,86,41,34,65,63,49,49,56,52,50,55,53,49,60,79,67,48,91,72,45,63,48,76,44,38,35,56,58,18,65,41,64,35,71,63,34,52,49,50,54,52,51,50,37,54,51,17,63,75,69,73,28,44,63,42,65,43,63,49,84,84,28,56,32,34,64,56,47,71,77,52,80,87,62,67,79,80,77,77,82,75,81,81,76,80,82,83,78,81,134

Foldseek 3Di:
DDAEEDDPVCVVVVLVVLVVCCVPDPPLEDEAECQRYQYHDPSNVVSLVVSQVVSVVVSGHYAYDYDCPGNVVVVVVVVPDRHPDPPPPPPPDPDDDD

Mean predicted aligned error: 8.79 Å

Organism: Pseudonocardia alni (NCBI:txid33907)

pLDDT: mean 79.95, std 17.77, range [36.97, 96.06]

InterPro domains:
  IPR002645 STAS domain [PF13466] (2-64)
  IPR002645 STAS domain [PS50801] (1-65)
  IPR036513 STAS domain superfamily [G3DSA:3.30.750.24] (1-93)
  IPR036513 STAS domain superfamily [SSF52091] (2-67)

Sequence (98 aa):
MVEGDLDVSTVVAVETTLLSAVATAAGHLVLVDLNAVQFLSTSAVALLLDAEARARHGGWSLRLICDERSPAARTLRRVVPLVHRTSTRTDGAHDDAP